Protein AF-A0A2E1BIH3-F1 (afdb_monomer)

Foldseek 3Di:
DDDDDPPDDPVVVVPFQKFFLLDADPPRHTDGQDDDPPDPDQHTDIDGPVVSVVDDPVLSVVQNVQQSVQPDPVDDGDDDDSGD

Sequence (84 aa):
MRRNFAEGGLRKWVKEKWVDIGAPKKNGKYQPCGRSKGSKRKYPKCVPLAKATRMTKSQKASAVKRKRAAGNPGGKPKNVKTFV

Structure (mmCIF, N/CA/C/O backbone):
data_AF-A0A2E1BIH3-F1
#
_entry.id   AF-A0A2E1BIH3-F1
#
loop_
_atom_site.group_PDB
_atom_site.id
_atom_site.type_symbol
_atom_site.label_atom_id
_atom_site.label_alt_id
_atom_site.label_comp_id
_atom_site.label_asym_id
_atom_site.label_entity_id
_atom_site.label_seq_id
_atom_site.pdbx_PDB_ins_code
_atom_site.Cartn_x
_atom_site.Cartn_y
_atom_site.Cartn_z
_atom_site.occupancy
_atom_site.B_iso_or_equiv
_atom_site.auth_seq_id
_atom_site.auth_comp_id
_atom_site.auth_asym_id
_atom_site.auth_atom_id
_atom_site.pdbx_PDB_model_num
ATOM 1 N N . MET A 1 1 ? -13.867 -30.126 -20.813 1.00 55.50 1 MET A N 1
ATOM 2 C CA . MET A 1 1 ? -12.691 -29.226 -20.798 1.00 55.50 1 MET A CA 1
ATOM 3 C C . MET A 1 1 ? -11.787 -29.616 -19.624 1.00 55.50 1 MET A C 1
ATOM 5 O O . MET A 1 1 ? -12.044 -29.248 -18.489 1.00 55.50 1 MET A O 1
ATOM 9 N N . ARG A 1 2 ? -10.804 -30.489 -19.868 1.00 48.59 2 ARG A N 1
ATOM 10 C CA . ARG A 1 2 ? -9.718 -30.838 -18.923 1.00 48.59 2 ARG A CA 1
ATOM 11 C C . ARG A 1 2 ? -8.750 -29.630 -18.909 1.00 48.59 2 ARG A C 1
ATOM 13 O O . ARG A 1 2 ? -8.544 -29.079 -19.978 1.00 48.59 2 ARG A O 1
ATOM 20 N N . ARG A 1 3 ? -8.107 -29.134 -17.849 1.00 52.09 3 ARG A N 1
ATOM 21 C CA . ARG A 1 3 ? -7.741 -29.606 -16.503 1.00 52.09 3 ARG A CA 1
ATOM 22 C C . ARG A 1 3 ? -7.089 -28.408 -15.776 1.00 52.09 3 ARG A C 1
ATOM 24 O O . ARG A 1 3 ? -6.447 -27.593 -16.430 1.00 52.09 3 ARG A O 1
ATOM 31 N N . ASN A 1 4 ? -7.167 -28.381 -14.446 1.00 58.66 4 ASN A N 1
ATOM 32 C CA . ASN A 1 4 ? -6.055 -28.018 -13.550 1.00 58.66 4 ASN A CA 1
ATOM 33 C C . ASN A 1 4 ? -5.218 -26.774 -13.912 1.00 58.66 4 ASN A C 1
ATOM 35 O O . ASN A 1 4 ? -3.991 -26.845 -13.975 1.00 58.66 4 ASN A O 1
ATOM 39 N N . PHE A 1 5 ? -5.833 -25.606 -14.086 1.00 58.91 5 PHE A N 1
ATOM 40 C CA . PHE A 1 5 ? -5.059 -24.392 -13.840 1.00 58.91 5 PHE A CA 1
ATOM 41 C C . PHE A 1 5 ? -4.802 -24.360 -12.343 1.00 58.91 5 PHE A C 1
ATOM 43 O O . PHE A 1 5 ? -5.770 -24.457 -11.601 1.00 58.91 5 PHE A O 1
ATOM 50 N N . ALA A 1 6 ? -3.549 -24.261 -11.895 1.00 59.34 6 ALA A N 1
ATOM 51 C CA . ALA A 1 6 ? -3.244 -24.064 -10.483 1.00 59.34 6 ALA A CA 1
ATOM 52 C C . ALA A 1 6 ? -4.150 -22.946 -9.935 1.00 59.34 6 ALA A C 1
ATOM 54 O O . ALA A 1 6 ? -3.944 -21.764 -10.218 1.00 59.34 6 ALA A O 1
ATOM 55 N N . GLU A 1 7 ? -5.211 -23.319 -9.215 1.00 56.06 7 GLU A N 1
ATOM 56 C CA . GLU A 1 7 ? -6.164 -22.361 -8.646 1.00 56.06 7 GLU A CA 1
ATOM 57 C C . GLU A 1 7 ? -5.508 -21.557 -7.509 1.00 56.06 7 GLU A C 1
ATOM 59 O O . GLU A 1 7 ? -6.056 -20.572 -7.014 1.00 56.06 7 GLU A O 1
ATOM 64 N N . GLY A 1 8 ? -4.279 -21.934 -7.139 1.00 73.62 8 GLY A N 1
ATOM 65 C CA . GLY A 1 8 ? -3.403 -21.249 -6.204 1.00 73.62 8 GLY A CA 1
ATOM 66 C C . GLY A 1 8 ? -2.234 -20.499 -6.856 1.00 73.62 8 GLY A C 1
ATOM 67 O O . GLY A 1 8 ? -1.879 -20.682 -8.019 1.00 73.62 8 GLY A O 1
ATOM 68 N N . GLY A 1 9 ? -1.608 -19.631 -6.059 1.00 78.69 9 GLY A N 1
ATOM 69 C CA . GLY A 1 9 ? -0.391 -18.907 -6.431 1.00 78.69 9 GLY A CA 1
ATOM 70 C C . GLY A 1 9 ? -0.653 -17.689 -7.319 1.00 78.69 9 GLY A C 1
ATOM 71 O O . GLY A 1 9 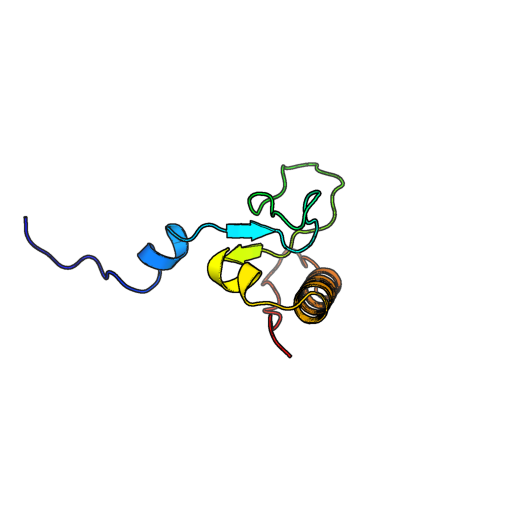? -1.401 -16.785 -6.942 1.00 78.69 9 GLY A O 1
ATOM 72 N N . LEU A 1 10 ? -0.018 -17.646 -8.497 1.00 83.12 10 LEU A N 1
ATOM 73 C CA . LEU A 1 10 ? 0.031 -16.455 -9.354 1.00 83.12 10 LEU A CA 1
ATOM 74 C C . LEU A 1 10 ? -1.345 -16.053 -9.903 1.00 83.12 10 LEU A C 1
ATOM 76 O O . LEU A 1 10 ? -1.683 -14.872 -9.901 1.00 83.12 10 LEU A O 1
ATOM 80 N N . ARG A 1 11 ? -2.177 -17.018 -10.319 1.00 85.50 11 ARG A N 1
ATOM 81 C CA . ARG A 1 11 ? -3.531 -16.724 -10.826 1.00 85.50 11 ARG A CA 1
ATOM 82 C C . ARG A 1 11 ? -4.412 -16.082 -9.761 1.00 85.50 11 ARG A C 1
ATOM 84 O O . ARG A 1 11 ? -5.169 -15.167 -10.073 1.00 85.50 11 ARG A O 1
ATOM 91 N N . LYS A 1 12 ? -4.285 -16.522 -8.508 1.00 85.62 12 LYS A N 1
ATOM 92 C CA . LYS A 1 12 ? -4.951 -15.887 -7.368 1.00 85.62 12 LYS A CA 1
ATOM 93 C C . LYS A 1 12 ? -4.390 -14.485 -7.126 1.00 85.62 12 LYS A C 1
ATOM 95 O O . LYS A 1 12 ? -5.158 -13.536 -7.043 1.00 85.62 12 LYS A O 1
ATOM 100 N N . TRP A 1 13 ? -3.066 -14.347 -7.114 1.00 85.75 13 TRP A N 1
ATOM 101 C CA . TRP A 1 13 ? -2.373 -13.075 -6.894 1.00 85.75 13 TRP A CA 1
ATOM 102 C C . TRP A 1 13 ? -2.755 -11.983 -7.910 1.00 85.75 13 TRP A C 1
ATOM 104 O O . TRP A 1 13 ? -3.006 -10.846 -7.513 1.00 85.75 13 TRP A O 1
ATOM 114 N N . VAL A 1 14 ? -2.857 -12.320 -9.202 1.00 88.44 14 VAL A N 1
ATOM 115 C CA . VAL A 1 14 ? -3.270 -11.373 -10.260 1.00 88.44 14 VAL A CA 1
ATOM 116 C C . VAL A 1 14 ? -4.749 -10.986 -10.132 1.00 88.44 14 VAL A C 1
ATOM 118 O O . VAL A 1 14 ? -5.106 -9.843 -10.401 1.00 88.44 14 VAL A O 1
ATOM 121 N N . LYS A 1 15 ? -5.614 -11.918 -9.707 1.00 88.88 15 LYS A N 1
ATOM 122 C CA . LYS A 1 15 ? -7.054 -11.668 -9.512 1.00 88.88 15 LYS A CA 1
ATOM 123 C C . LYS A 1 15 ? -7.364 -10.846 -8.257 1.00 88.88 15 LYS A C 1
ATOM 125 O O . LYS A 1 15 ? -8.472 -10.329 -8.124 1.00 88.88 15 LYS A O 1
ATOM 130 N N . GLU A 1 16 ? -6.429 -10.739 -7.314 1.00 91.19 16 GLU A N 1
ATOM 131 C CA . GLU A 1 16 ? -6.636 -9.954 -6.101 1.00 91.19 16 GLU A CA 1
ATOM 132 C C . GLU A 1 16 ? -6.807 -8.463 -6.420 1.00 91.19 16 GLU A C 1
ATOM 134 O O . GLU A 1 16 ? -6.132 -7.883 -7.268 1.00 91.19 16 GLU A O 1
ATOM 139 N N . LYS A 1 17 ? -7.703 -7.795 -5.688 1.00 94.00 17 LYS A N 1
ATOM 140 C CA . LYS A 1 17 ? -7.880 -6.348 -5.812 1.00 94.00 17 LYS A CA 1
ATOM 141 C C . LYS A 1 17 ? -6.767 -5.622 -5.062 1.00 94.00 17 LYS A C 1
ATOM 143 O O . LYS A 1 17 ? -6.818 -5.510 -3.838 1.00 94.00 17 LYS A O 1
ATOM 148 N N . TRP A 1 18 ? -5.779 -5.107 -5.786 1.00 94.00 18 TRP A N 1
ATOM 149 C CA . TRP A 1 18 ? -4.647 -4.376 -5.211 1.00 94.00 18 TRP A CA 1
ATOM 150 C C . TRP A 1 18 ? -4.977 -2.909 -4.945 1.00 94.00 18 TRP A C 1
ATOM 152 O O . TRP A 1 18 ? -5.475 -2.190 -5.813 1.00 94.00 18 TRP A O 1
ATOM 162 N N . VAL A 1 19 ? -4.657 -2.444 -3.739 1.00 95.19 19 VAL A N 1
ATOM 163 C CA . VAL A 1 19 ? -4.968 -1.090 -3.274 1.00 95.19 19 VAL A CA 1
ATOM 164 C C . VAL A 1 19 ? -3.752 -0.388 -2.679 1.00 95.19 19 VAL A C 1
ATOM 166 O O . VAL A 1 19 ? -2.841 -1.037 -2.160 1.00 95.19 19 VAL A O 1
ATOM 169 N N . ASP A 1 20 ? -3.735 0.943 -2.752 1.00 94.50 20 ASP A N 1
ATOM 170 C CA . ASP A 1 20 ? -2.698 1.770 -2.126 1.00 94.50 20 ASP A CA 1
ATOM 171 C C . ASP A 1 20 ? -3.115 2.208 -0.716 1.00 94.50 20 ASP A C 1
ATOM 173 O O . ASP A 1 20 ? -4.015 3.033 -0.541 1.00 94.50 20 ASP A O 1
ATOM 177 N N . ILE A 1 21 ? -2.421 1.686 0.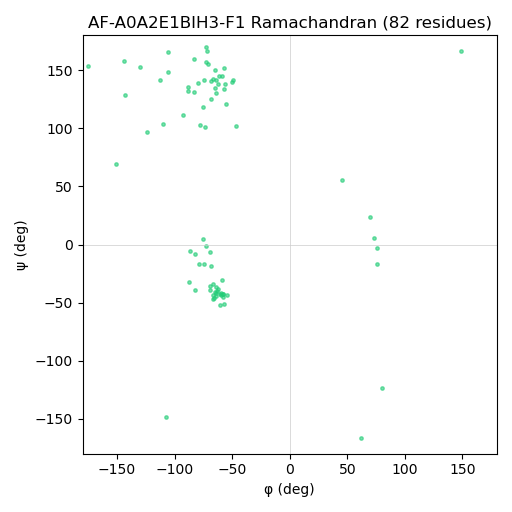299 1.00 94.06 21 ILE A N 1
ATOM 178 C CA . ILE A 1 21 ? -2.641 2.061 1.706 1.00 94.06 21 ILE A CA 1
ATOM 179 C C . ILE A 1 21 ? -1.912 3.353 2.107 1.00 94.06 21 ILE A C 1
ATOM 181 O O . ILE A 1 21 ? -2.115 3.848 3.214 1.00 94.06 21 ILE A O 1
ATOM 185 N N . GLY A 1 22 ? -1.056 3.898 1.236 1.00 91.19 22 GLY A N 1
ATOM 186 C CA . GLY A 1 22 ? -0.238 5.086 1.496 1.00 91.19 22 GLY A CA 1
ATOM 187 C C . GLY A 1 22 ? -0.913 6.424 1.207 1.00 91.19 22 GLY A C 1
ATOM 188 O O . GLY A 1 22 ? -0.307 7.465 1.482 1.00 91.19 22 GLY A O 1
ATOM 189 N N . ALA A 1 23 ? -2.123 6.401 0.654 1.00 88.00 23 ALA A N 1
ATOM 190 C CA . ALA A 1 23 ? -2.950 7.578 0.417 1.00 88.00 23 ALA A CA 1
ATOM 191 C C . ALA A 1 23 ? -4.444 7.196 0.476 1.00 88.00 23 ALA A C 1
ATOM 193 O O . ALA A 1 23 ? -5.099 7.158 -0.558 1.00 88.00 23 ALA A O 1
ATOM 194 N N . PRO A 1 24 ? -4.993 6.841 1.648 1.00 82.50 24 PRO A N 1
ATOM 195 C CA . PRO A 1 24 ? -6.412 6.507 1.765 1.00 82.50 24 PRO A CA 1
ATOM 196 C C . PRO A 1 24 ? -7.300 7.683 1.325 1.00 82.50 24 PRO A C 1
ATOM 198 O O . PRO A 1 24 ? -6.967 8.848 1.541 1.00 82.50 24 PRO A O 1
ATOM 201 N N . LYS A 1 25 ? -8.443 7.370 0.711 1.00 85.12 25 LYS A N 1
ATOM 202 C CA . LYS A 1 25 ? -9.489 8.341 0.378 1.00 85.12 25 LYS A CA 1
ATOM 203 C C . LYS A 1 25 ? -10.223 8.787 1.647 1.00 85.12 25 LYS A C 1
ATOM 205 O O . LYS A 1 25 ? -10.099 8.174 2.713 1.00 85.12 25 LYS A O 1
ATOM 210 N N . LYS A 1 26 ? -11.062 9.819 1.501 1.00 78.31 26 LYS A N 1
ATOM 211 C CA . LYS A 1 26 ? -12.053 10.191 2.520 1.00 78.31 26 LYS A CA 1
ATOM 212 C C . LYS A 1 26 ? -12.861 8.943 2.926 1.00 78.31 26 LYS A C 1
ATOM 214 O O . LYS A 1 26 ? -13.171 8.097 2.083 1.00 78.31 26 LYS A O 1
ATOM 219 N N . ASN A 1 27 ? -13.143 8.813 4.221 1.00 76.62 27 ASN A N 1
ATOM 220 C CA . ASN A 1 27 ? -13.873 7.694 4.840 1.00 76.62 27 ASN A CA 1
ATOM 221 C C . ASN A 1 27 ? -13.116 6.353 4.868 1.00 76.62 27 ASN A C 1
ATOM 223 O O . ASN A 1 27 ? -13.727 5.289 4.914 1.00 76.62 27 ASN A O 1
ATOM 227 N N . GLY A 1 28 ? -11.781 6.376 4.806 1.00 72.88 28 GLY A N 1
ATOM 228 C CA . GLY A 1 28 ? -10.955 5.173 4.978 1.00 72.88 28 GLY A CA 1
ATOM 229 C C . GLY A 1 28 ? -10.984 4.191 3.801 1.00 72.88 28 GLY A C 1
ATOM 230 O O . GLY A 1 28 ? -10.376 3.124 3.883 1.00 72.88 28 GLY A O 1
ATOM 231 N N . LYS A 1 29 ? -11.648 4.551 2.694 1.00 85.75 29 LYS A N 1
ATOM 232 C CA . LYS A 1 29 ? -11.647 3.777 1.445 1.00 85.75 29 LYS A CA 1
ATOM 233 C C . LYS A 1 29 ? -10.280 3.863 0.758 1.00 85.75 29 LYS A C 1
ATOM 235 O O . LYS A 1 29 ? -9.554 4.841 0.914 1.00 85.75 29 LYS A O 1
ATOM 240 N N . TYR A 1 30 ? -9.940 2.869 -0.060 1.00 91.50 30 TYR A N 1
ATOM 241 C CA . TYR A 1 30 ? -8.680 2.853 -0.811 1.00 91.50 30 TYR A CA 1
ATOM 242 C C . TYR A 1 30 ? -8.880 3.144 -2.300 1.00 91.50 30 TYR A C 1
ATOM 244 O O . TYR A 1 30 ? -9.904 2.780 -2.879 1.00 91.50 30 TYR A O 1
ATOM 252 N N . GLN A 1 31 ? -7.890 3.780 -2.935 1.00 91.69 31 GLN A N 1
ATOM 253 C CA . GLN A 1 31 ? -7.793 3.777 -4.397 1.00 91.69 31 GLN A CA 1
ATOM 254 C C . GLN A 1 31 ? -7.107 2.500 -4.902 1.00 91.69 31 GLN A C 1
ATOM 256 O O . GLN A 1 31 ? -6.365 1.866 -4.139 1.00 91.69 31 GLN A O 1
ATOM 261 N N . PRO A 1 32 ? -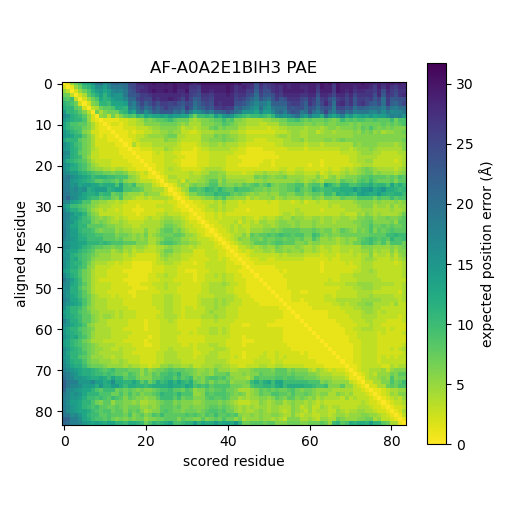7.307 2.147 -6.185 1.00 92.81 32 PRO A N 1
ATOM 262 C CA . PRO A 1 32 ? -6.474 1.157 -6.852 1.00 92.81 32 PRO A CA 1
ATOM 263 C C . PRO A 1 32 ? -4.983 1.449 -6.650 1.00 92.81 32 PRO A C 1
ATOM 265 O O . PRO A 1 32 ? -4.558 2.608 -6.629 1.00 92.81 32 PRO A O 1
ATOM 268 N N . CYS A 1 33 ? -4.197 0.392 -6.464 1.00 92.62 33 CYS A N 1
ATOM 269 C CA . CYS A 1 33 ? -2.745 0.499 -6.409 1.00 92.62 33 CYS A CA 1
ATOM 270 C C . CYS A 1 33 ? -2.201 0.958 -7.767 1.00 92.62 33 CYS A C 1
ATOM 272 O O . CYS A 1 33 ? -2.571 0.415 -8.803 1.00 92.62 33 CYS A O 1
ATOM 274 N N . GLY A 1 34 ? -1.273 1.911 -7.748 1.00 87.69 34 GLY A N 1
ATOM 275 C CA . GLY A 1 34 ? -0.544 2.330 -8.936 1.00 87.69 34 GLY A CA 1
ATOM 276 C C . GLY A 1 34 ? -0.161 3.800 -8.883 1.00 87.69 34 GLY A C 1
ATOM 277 O O . GLY A 1 34 ? -0.638 4.566 -8.044 1.00 87.69 34 GLY A O 1
ATOM 278 N N . ARG A 1 35 ? 0.737 4.189 -9.783 1.00 89.56 35 ARG A N 1
ATOM 279 C CA . ARG A 1 35 ? 1.106 5.583 -10.011 1.00 89.56 35 ARG A CA 1
ATOM 280 C C . ARG A 1 35 ? 1.343 5.773 -11.504 1.00 89.56 35 ARG A C 1
ATOM 282 O O . ARG A 1 35 ? 2.125 5.026 -12.082 1.00 89.56 35 ARG A O 1
ATOM 289 N N . SER A 1 36 ? 0.715 6.782 -12.100 1.00 88.06 36 SER A N 1
ATOM 290 C CA . SER A 1 36 ? 0.972 7.152 -13.493 1.00 88.06 36 SER A CA 1
ATOM 291 C C . SER A 1 36 ? 2.408 7.649 -13.679 1.00 88.06 36 SER A C 1
ATOM 293 O O . SER A 1 36 ? 3.005 8.232 -12.761 1.00 88.06 36 SER A O 1
ATOM 295 N N . LYS A 1 37 ? 2.964 7.441 -14.876 1.00 86.06 37 LYS A N 1
ATOM 296 C CA . LYS A 1 3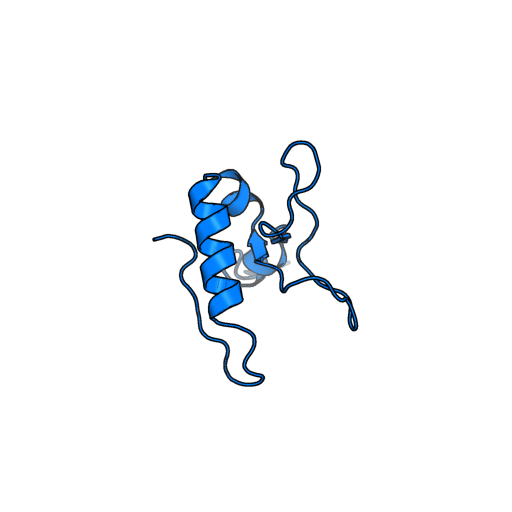7 ? 4.270 7.992 -15.265 1.00 86.06 37 LYS A CA 1
ATOM 297 C C . LYS A 1 37 ? 4.253 9.519 -15.095 1.00 86.06 37 LYS A C 1
ATOM 299 O O . LYS A 1 37 ? 3.242 10.158 -15.360 1.00 86.06 37 LYS A O 1
ATOM 304 N N . GLY A 1 38 ? 5.339 10.088 -14.573 1.00 85.81 38 GLY A N 1
ATOM 305 C CA . GLY A 1 38 ? 5.455 11.534 -14.324 1.00 85.81 38 GLY A CA 1
ATOM 306 C C . GLY A 1 38 ? 4.691 12.070 -13.104 1.00 85.81 38 GLY A C 1
ATOM 307 O O . GLY A 1 38 ? 4.809 13.248 -12.778 1.00 85.81 38 GLY A O 1
ATOM 308 N N . SER A 1 39 ? 3.936 11.239 -12.376 1.00 87.00 39 SER A N 1
ATOM 309 C CA . SER A 1 39 ? 3.219 11.708 -11.186 1.00 87.00 39 SER A CA 1
ATOM 310 C C . SER A 1 39 ? 4.179 12.178 -10.088 1.00 87.00 39 SER A C 1
ATOM 312 O O . SER A 1 39 ? 5.052 11.428 -9.650 1.00 87.00 39 SER A O 1
ATOM 314 N N . LYS A 1 40 ? 3.934 13.378 -9.548 1.00 85.00 40 LYS A N 1
ATOM 315 C CA . LYS A 1 40 ? 4.644 13.924 -8.376 1.00 85.00 40 LYS A CA 1
ATOM 316 C C . LYS A 1 40 ? 4.248 13.249 -7.049 1.00 85.00 40 LYS A C 1
ATOM 318 O O . LYS A 1 40 ? 4.789 13.579 -5.997 1.00 85.00 40 LYS A O 1
ATOM 323 N N . ARG A 1 41 ? 3.311 12.287 -7.058 1.00 86.12 41 ARG A N 1
ATOM 324 C CA . ARG A 1 41 ? 2.910 11.542 -5.849 1.00 86.12 41 ARG A CA 1
ATOM 325 C C . ARG A 1 41 ? 4.061 10.672 -5.340 1.00 86.12 41 ARG A C 1
ATOM 327 O O . ARG A 1 41 ? 4.766 10.036 -6.128 1.00 86.12 41 ARG A O 1
ATOM 334 N N . LYS A 1 42 ? 4.191 10.585 -4.009 1.00 87.00 42 LYS A N 1
ATOM 335 C CA . LYS A 1 42 ? 5.093 9.633 -3.337 1.00 87.00 42 LYS A CA 1
ATOM 336 C C . LYS A 1 42 ? 4.756 8.199 -3.758 1.00 87.00 42 LYS A C 1
ATOM 338 O O . LYS A 1 42 ? 3.601 7.895 -4.056 1.00 87.00 42 LYS A O 1
ATOM 343 N N . TYR A 1 43 ? 5.752 7.313 -3.732 1.00 86.94 43 TYR A N 1
ATOM 344 C CA . TYR A 1 43 ? 5.557 5.914 -4.108 1.00 86.94 43 TYR A CA 1
ATOM 345 C C . TYR A 1 43 ? 4.467 5.236 -3.254 1.00 86.94 43 TYR A C 1
ATOM 347 O O . TYR A 1 43 ? 4.469 5.396 -2.021 1.00 86.94 43 TYR A O 1
ATOM 355 N N . PRO A 1 44 ? 3.542 4.494 -3.895 1.00 91.94 44 PRO A N 1
ATOM 356 C CA . PRO A 1 44 ? 2.465 3.806 -3.199 1.00 91.94 44 PRO A CA 1
ATOM 357 C C . PRO A 1 44 ? 2.990 2.584 -2.439 1.00 91.94 44 PRO A C 1
ATOM 359 O O . PRO A 1 44 ? 4.021 1.994 -2.787 1.00 91.94 44 PRO A O 1
ATOM 362 N N . LYS A 1 45 ? 2.246 2.162 -1.414 1.00 92.56 45 LYS A N 1
ATOM 363 C CA . LYS A 1 45 ? 2.440 0.849 -0.784 1.00 92.56 45 LYS A CA 1
ATOM 364 C C . LYS A 1 45 ? 1.243 -0.011 -1.145 1.00 92.56 45 LYS A C 1
ATOM 366 O O . LYS A 1 45 ? 0.162 0.143 -0.587 1.00 92.56 45 LYS A O 1
ATOM 371 N N . CYS A 1 46 ? 1.472 -0.918 -2.083 1.00 93.12 46 CYS A N 1
ATOM 372 C CA . CYS A 1 46 ? 0.437 -1.787 -2.607 1.00 93.12 46 CYS A CA 1
ATOM 373 C C . CYS A 1 46 ? 0.298 -3.060 -1.786 1.00 93.12 46 CYS A C 1
ATOM 375 O O . CYS A 1 46 ? 1.295 -3.717 -1.463 1.00 93.12 46 CYS A O 1
ATOM 377 N N . VAL A 1 47 ? -0.944 -3.388 -1.448 1.00 94.38 47 VAL A N 1
ATOM 378 C CA . VAL A 1 47 ? -1.334 -4.635 -0.789 1.00 94.38 47 VAL A CA 1
ATOM 379 C C . VAL A 1 47 ? -2.698 -5.085 -1.327 1.00 94.38 47 VAL A C 1
ATOM 381 O O . VAL A 1 47 ? -3.463 -4.244 -1.808 1.00 94.38 47 VAL A O 1
ATOM 384 N N . PRO A 1 48 ? -3.046 -6.376 -1.224 1.00 94.25 48 PRO A N 1
ATOM 385 C CA . PRO A 1 48 ? -4.395 -6.840 -1.530 1.00 94.25 48 PRO A CA 1
ATOM 386 C C . PRO A 1 48 ? -5.417 -6.183 -0.602 1.00 94.25 48 PRO A C 1
ATOM 388 O O . PRO A 1 48 ? -5.141 -5.996 0.587 1.00 94.25 48 PRO A O 1
ATOM 391 N N . LEU A 1 49 ? -6.616 -5.887 -1.104 1.00 93.44 49 LEU A N 1
ATOM 392 C CA . LEU A 1 49 ? -7.695 -5.274 -0.327 1.00 93.44 49 LEU A CA 1
ATOM 393 C C . LEU A 1 49 ? -8.010 -6.085 0.936 1.00 93.44 49 LEU A C 1
ATOM 395 O O . LEU A 1 49 ? -8.097 -5.509 2.015 1.00 93.44 49 LEU A O 1
ATOM 399 N N . ALA A 1 50 ? -8.072 -7.414 0.821 1.00 92.44 50 ALA A N 1
ATOM 400 C CA . ALA A 1 50 ? -8.290 -8.317 1.952 1.00 92.44 50 ALA A CA 1
ATOM 401 C C . ALA A 1 50 ? -7.214 -8.190 3.047 1.00 92.44 50 ALA A C 1
ATOM 403 O O . ALA A 1 50 ? -7.489 -8.392 4.226 1.00 92.44 50 ALA A O 1
ATOM 404 N N . LYS A 1 51 ? -5.975 -7.838 2.682 1.00 92.56 51 LYS A N 1
ATOM 405 C CA . LYS A 1 51 ? -4.907 -7.561 3.650 1.00 92.56 51 LYS A CA 1
ATOM 406 C C . LYS A 1 51 ? -5.011 -6.135 4.191 1.00 92.56 51 LYS A C 1
ATOM 408 O O . LYS A 1 51 ? -4.823 -5.933 5.385 1.00 92.56 51 LYS A O 1
ATOM 413 N N . ALA A 1 52 ? -5.354 -5.159 3.349 1.00 92.56 52 ALA A N 1
ATOM 414 C CA . ALA A 1 52 ? -5.547 -3.771 3.765 1.00 92.56 52 ALA A CA 1
ATOM 415 C C . ALA A 1 52 ? -6.647 -3.623 4.825 1.00 92.56 52 ALA A C 1
ATOM 417 O O . ALA A 1 52 ? -6.468 -2.873 5.783 1.00 92.56 52 ALA A O 1
ATOM 418 N N . THR A 1 53 ? -7.770 -4.328 4.689 1.00 91.31 53 THR A N 1
ATOM 419 C CA . THR A 1 53 ? -8.877 -4.262 5.658 1.00 91.31 53 THR A CA 1
ATOM 420 C C . THR A 1 53 ? -8.493 -4.838 7.018 1.00 91.31 53 THR A C 1
ATOM 422 O O . THR A 1 53 ? -8.903 -4.295 8.036 1.00 91.31 53 THR A O 1
ATOM 425 N N . ARG A 1 54 ? -7.636 -5.866 7.042 1.00 92.69 54 ARG A N 1
ATOM 426 C CA . ARG A 1 54 ? -7.142 -6.510 8.271 1.00 92.69 54 ARG A CA 1
ATOM 427 C C . ARG A 1 54 ? -6.034 -5.732 8.983 1.00 92.69 54 ARG A C 1
ATOM 429 O O . ARG A 1 54 ? -5.743 -6.014 10.137 1.00 92.69 54 ARG A O 1
ATOM 436 N N . MET A 1 55 ? -5.388 -4.781 8.308 1.00 91.62 55 MET A N 1
ATOM 437 C CA . MET A 1 55 ? -4.337 -3.966 8.917 1.00 91.62 55 MET A CA 1
ATOM 438 C C . MET A 1 55 ? -4.923 -2.832 9.771 1.00 91.62 55 MET A C 1
ATOM 440 O O . MET A 1 55 ? -5.825 -2.109 9.335 1.00 91.62 55 MET A O 1
ATOM 444 N N . THR A 1 56 ? -4.334 -2.580 10.938 1.00 92.00 56 THR A N 1
ATOM 445 C CA . THR A 1 56 ? -4.638 -1.393 11.753 1.00 92.00 56 THR A CA 1
ATOM 446 C C . THR A 1 56 ? -4.066 -0.115 11.120 1.00 92.00 56 THR A C 1
ATOM 448 O O . THR A 1 56 ? -3.232 -0.156 10.207 1.00 92.00 56 THR A O 1
ATOM 451 N N . LYS A 1 57 ? -4.497 1.062 11.600 1.00 89.88 57 LYS A N 1
ATOM 452 C CA . LYS A 1 57 ? -3.963 2.358 11.134 1.00 89.88 57 LYS A CA 1
ATOM 453 C C . LYS A 1 57 ? -2.443 2.458 11.345 1.00 89.88 57 LYS A C 1
ATOM 455 O O . LYS A 1 57 ? -1.733 2.876 10.430 1.00 89.88 57 LYS A O 1
ATOM 460 N N . SER A 1 58 ? -1.942 2.013 12.499 1.00 91.31 58 SER A N 1
ATOM 461 C CA . SER A 1 58 ? -0.510 2.029 12.830 1.00 91.31 58 SER A CA 1
ATOM 462 C C . SER A 1 58 ? 0.297 1.079 11.942 1.00 91.31 58 SER A C 1
ATOM 464 O O . SER A 1 58 ? 1.327 1.476 11.392 1.00 91.31 58 SER A O 1
ATOM 466 N N . GLN A 1 59 ? -0.205 -0.135 11.696 1.00 94.25 59 GLN A N 1
ATOM 467 C CA . GLN A 1 59 ? 0.431 -1.091 10.785 1.00 94.25 59 GLN A CA 1
ATOM 468 C C . GLN A 1 5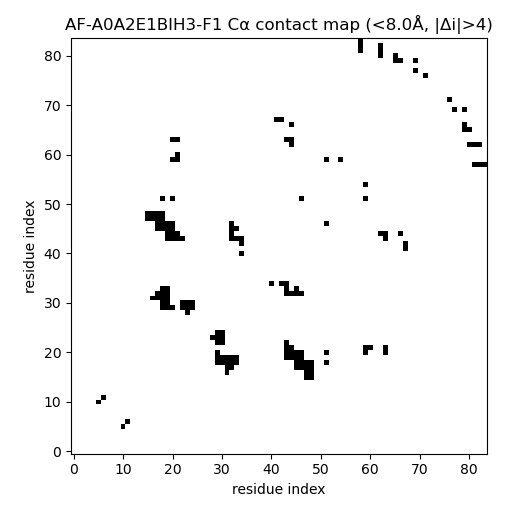9 ? 0.529 -0.535 9.361 1.00 94.25 59 GLN A C 1
ATOM 470 O O . GLN A 1 59 ? 1.577 -0.656 8.720 1.00 94.25 59 GLN A O 1
ATOM 475 N N . LYS A 1 60 ? -0.534 0.117 8.868 1.00 92.25 60 LYS A N 1
ATOM 476 C CA . LYS A 1 60 ? -0.541 0.764 7.544 1.00 92.25 60 LYS A CA 1
ATOM 477 C C . LYS A 1 60 ? 0.519 1.855 7.462 1.00 92.25 60 LYS A C 1
ATOM 479 O O . LYS A 1 60 ? 1.355 1.821 6.558 1.00 92.25 60 LYS A O 1
ATOM 484 N N . ALA A 1 61 ? 0.523 2.778 8.422 1.00 92.44 61 ALA A N 1
ATOM 485 C CA . ALA A 1 61 ? 1.490 3.871 8.476 1.00 92.44 61 ALA A CA 1
ATOM 486 C C . ALA A 1 61 ? 2.936 3.350 8.530 1.00 92.44 61 ALA A C 1
ATOM 488 O O . ALA A 1 61 ? 3.793 3.794 7.763 1.00 92.44 61 ALA A O 1
ATOM 489 N N . SER A 1 62 ? 3.185 2.342 9.365 1.00 94.19 62 SER A N 1
ATOM 490 C CA . SER A 1 62 ? 4.495 1.712 9.523 1.00 94.19 62 SER A CA 1
ATOM 491 C C . SER A 1 62 ? 4.961 1.015 8.233 1.00 94.19 62 SER A C 1
ATOM 493 O O . SER A 1 62 ? 6.089 1.223 7.776 1.00 94.19 62 SER A O 1
ATOM 495 N N . ALA A 1 63 ? 4.077 0.270 7.560 1.00 93.94 63 ALA A N 1
ATOM 496 C CA . ALA A 1 63 ? 4.376 -0.372 6.278 1.00 93.94 63 ALA A CA 1
ATOM 497 C C . ALA A 1 63 ? 4.687 0.640 5.162 1.00 93.94 63 ALA A C 1
ATOM 499 O O . ALA A 1 63 ? 5.601 0.421 4.359 1.00 93.94 63 ALA A O 1
ATOM 500 N N . VAL A 1 64 ? 3.950 1.752 5.118 1.00 93.44 64 VAL A N 1
ATOM 501 C CA . VAL A 1 64 ? 4.179 2.847 4.164 1.00 93.44 64 VAL A CA 1
ATOM 502 C C . VAL A 1 64 ? 5.520 3.524 4.437 1.00 93.44 64 VAL A C 1
ATOM 504 O O . VAL A 1 64 ? 6.295 3.719 3.499 1.00 93.44 64 VAL A O 1
ATOM 507 N N . LYS A 1 65 ? 5.830 3.828 5.705 1.00 92.75 65 LYS A N 1
ATOM 508 C CA . LYS A 1 65 ? 7.107 4.433 6.114 1.00 92.75 65 LYS A CA 1
ATOM 509 C C . LYS A 1 65 ? 8.286 3.564 5.679 1.00 92.75 65 LYS A C 1
ATOM 511 O O . LYS A 1 65 ? 9.164 4.057 4.976 1.00 92.75 65 LYS A O 1
ATOM 516 N N . ARG A 1 66 ? 8.265 2.263 5.993 1.00 93.19 66 ARG A N 1
ATOM 517 C CA . ARG A 1 66 ? 9.331 1.325 5.588 1.00 93.19 66 ARG A CA 1
ATOM 518 C C . ARG A 1 66 ? 9.494 1.243 4.073 1.00 93.19 66 ARG A C 1
ATOM 520 O O . ARG A 1 66 ? 10.617 1.264 3.580 1.00 93.19 66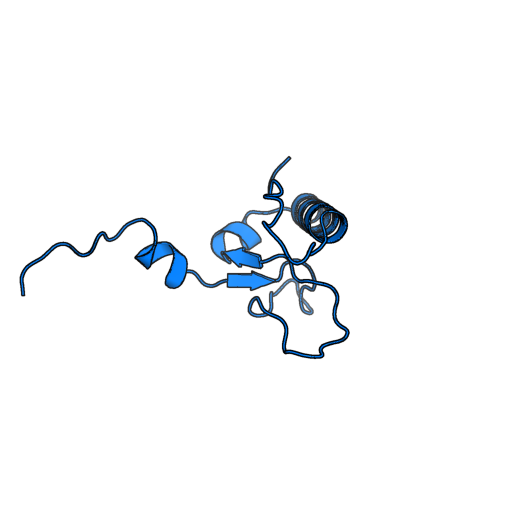 ARG A O 1
ATOM 527 N N . LYS A 1 67 ? 8.389 1.168 3.320 1.00 90.12 67 LYS A N 1
ATOM 528 C CA . LYS A 1 67 ? 8.449 1.113 1.851 1.00 90.12 67 LYS A CA 1
ATOM 529 C C . LYS A 1 67 ? 9.046 2.382 1.253 1.00 90.12 67 LYS A C 1
ATOM 531 O O . LYS A 1 67 ? 9.843 2.278 0.329 1.00 90.12 67 LYS A O 1
ATOM 536 N N . ARG A 1 68 ? 8.673 3.555 1.768 1.00 91.00 68 ARG A N 1
ATOM 537 C CA . ARG A 1 68 ? 9.212 4.838 1.297 1.00 91.00 68 ARG A CA 1
ATOM 538 C C . ARG A 1 68 ? 10.684 5.009 1.671 1.00 91.00 68 ARG A C 1
ATOM 540 O O . ARG A 1 68 ? 11.442 5.462 0.827 1.00 91.00 68 ARG A O 1
ATOM 547 N N . ALA A 1 69 ? 11.084 4.580 2.868 1.00 90.62 69 ALA A N 1
ATOM 548 C CA . ALA A 1 69 ? 12.481 4.600 3.303 1.00 90.62 69 ALA A CA 1
ATOM 549 C C . ALA A 1 69 ? 13.378 3.678 2.461 1.00 90.62 69 ALA A C 1
ATOM 551 O O . ALA A 1 69 ? 14.506 4.034 2.156 1.00 90.62 69 ALA A O 1
ATOM 552 N N . ALA A 1 70 ? 12.870 2.514 2.042 1.00 88.75 70 ALA A N 1
ATOM 553 C CA . ALA A 1 70 ? 13.607 1.620 1.147 1.00 88.75 70 ALA A CA 1
ATOM 554 C C . ALA A 1 70 ? 13.781 2.177 -0.278 1.00 88.75 70 ALA A C 1
ATOM 556 O O . ALA A 1 70 ? 14.628 1.685 -1.017 1.00 88.75 70 ALA A O 1
ATOM 557 N N . GLY A 1 71 ? 12.977 3.171 -0.669 1.00 84.44 71 GLY A N 1
ATOM 558 C CA . GLY A 1 71 ? 13.057 3.807 -1.977 1.00 84.44 71 GLY A CA 1
ATOM 559 C C . GLY A 1 71 ? 12.795 2.863 -3.155 1.00 84.44 71 GLY A C 1
ATOM 560 O O . GLY A 1 71 ? 12.269 1.752 -3.014 1.00 84.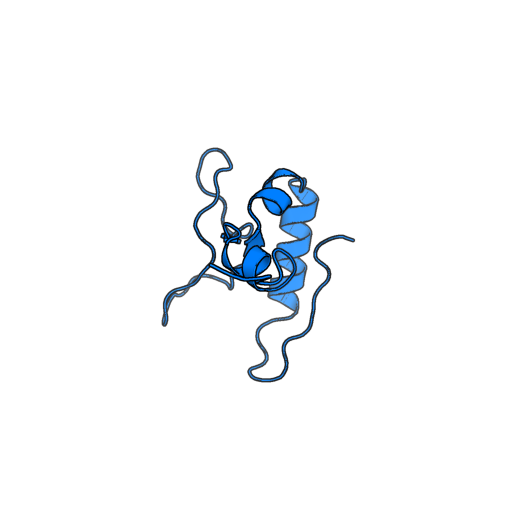44 71 GLY A O 1
ATOM 561 N N . ASN A 1 72 ? 13.137 3.351 -4.345 1.00 80.75 72 ASN A N 1
ATOM 562 C CA . ASN A 1 72 ? 13.236 2.548 -5.557 1.00 80.75 72 ASN A CA 1
ATOM 563 C C . ASN A 1 72 ? 14.649 2.737 -6.128 1.00 80.75 72 ASN A C 1
ATOM 565 O O . ASN A 1 72 ? 14.876 3.744 -6.795 1.00 80.75 72 ASN A O 1
ATOM 569 N N . PRO A 1 73 ? 15.595 1.826 -5.846 1.00 82.44 73 PRO A N 1
ATOM 570 C CA . PRO A 1 73 ? 17.000 2.014 -6.204 1.00 82.44 73 PRO A CA 1
ATOM 571 C C . PRO A 1 73 ? 17.299 1.815 -7.702 1.00 82.44 73 PRO A C 1
ATOM 573 O O . PRO A 1 73 ? 18.461 1.802 -8.079 1.00 82.44 73 PRO A O 1
ATOM 576 N N . GLY A 1 74 ? 16.296 1.591 -8.560 1.00 77.69 74 GLY A N 1
ATOM 577 C CA . GLY A 1 74 ? 16.494 1.335 -9.997 1.00 77.69 74 GLY A CA 1
ATOM 578 C C . GLY A 1 74 ? 17.012 -0.072 -10.336 1.00 77.69 74 GLY A C 1
ATOM 579 O O . GLY A 1 74 ? 16.858 -0.507 -11.469 1.00 77.69 74 GLY A O 1
ATOM 580 N N . GLY A 1 75 ? 17.552 -0.803 -9.354 1.00 83.44 75 GLY A N 1
ATOM 581 C CA . GLY A 1 75 ? 17.946 -2.213 -9.451 1.00 83.44 75 GLY A CA 1
ATOM 582 C C . GLY A 1 75 ? 17.016 -3.164 -8.687 1.00 83.44 75 GLY A C 1
ATOM 583 O O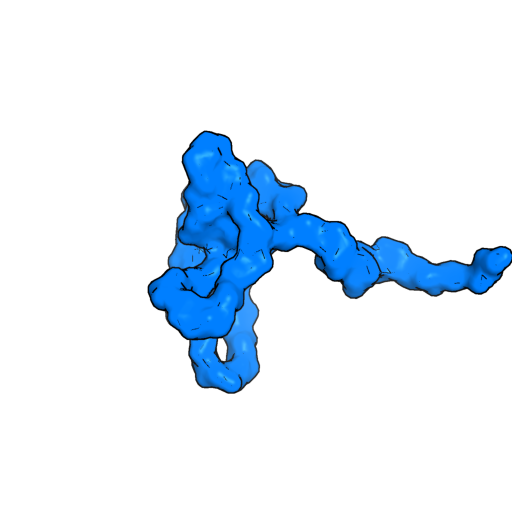 . GLY A 1 75 ? 15.817 -2.913 -8.534 1.00 83.44 75 GLY A O 1
ATOM 584 N N . LYS A 1 76 ? 17.572 -4.269 -8.169 1.00 84.06 76 LYS A N 1
ATOM 585 C CA . LYS A 1 76 ? 16.813 -5.276 -7.408 1.00 84.06 76 LYS A CA 1
ATOM 586 C C . LYS A 1 76 ? 16.073 -4.618 -6.227 1.00 84.06 76 LYS A C 1
ATOM 588 O O . LYS A 1 76 ? 16.713 -4.029 -5.353 1.00 84.06 76 LYS A O 1
ATOM 593 N N . PRO A 1 77 ? 14.735 -4.718 -6.153 1.00 80.06 77 PRO A N 1
ATOM 594 C CA . PRO A 1 77 ? 13.978 -4.068 -5.094 1.00 80.06 77 PRO A CA 1
ATOM 595 C C . PRO A 1 77 ? 14.256 -4.712 -3.732 1.00 80.06 77 PRO A C 1
ATOM 597 O O . PRO A 1 77 ? 14.309 -5.936 -3.596 1.00 80.06 77 PRO A O 1
ATOM 600 N N . LYS A 1 78 ? 14.358 -3.886 -2.684 1.00 84.62 78 LYS A N 1
ATOM 601 C CA . LYS A 1 78 ? 14.422 -4.369 -1.299 1.00 84.62 78 LYS A CA 1
ATOM 602 C C . LYS A 1 78 ? 13.036 -4.831 -0.842 1.00 84.62 78 LYS A C 1
ATOM 604 O O . LYS A 1 78 ? 12.091 -4.038 -0.761 1.00 84.62 78 LYS A O 1
ATOM 609 N N . ASN A 1 79 ? 12.918 -6.112 -0.500 1.00 85.31 79 ASN A N 1
ATOM 610 C CA . ASN A 1 79 ? 11.690 -6.689 0.043 1.00 85.31 79 ASN A CA 1
ATOM 611 C C . ASN A 1 79 ? 11.487 -6.235 1.494 1.00 85.31 79 ASN A C 1
ATOM 613 O O . ASN A 1 79 ? 12.107 -6.744 2.422 1.00 85.31 79 ASN A O 1
ATOM 617 N N . VAL A 1 80 ? 10.610 -5.250 1.696 1.00 85.31 80 VAL A N 1
ATOM 618 C CA . VAL A 1 80 ? 10.259 -4.747 3.032 1.00 85.31 80 VAL A CA 1
ATOM 619 C C . VAL A 1 80 ? 9.094 -5.527 3.638 1.00 85.31 80 VAL A C 1
ATOM 621 O O . VAL A 1 80 ? 8.065 -5.742 2.988 1.00 85.31 80 VAL A O 1
ATOM 624 N N . LYS A 1 81 ? 9.214 -5.896 4.920 1.00 85.56 81 LYS A N 1
ATOM 625 C CA . LYS A 1 81 ? 8.137 -6.563 5.665 1.00 85.56 81 LYS A CA 1
ATOM 626 C C . LYS A 1 81 ? 6.904 -5.661 5.764 1.00 85.56 81 LYS A C 1
ATOM 628 O O . LYS A 1 81 ? 7.007 -4.454 6.003 1.00 85.56 81 LYS A O 1
ATOM 633 N N . THR A 1 82 ? 5.720 -6.247 5.586 1.00 80.81 82 THR A N 1
ATOM 634 C CA . THR A 1 82 ? 4.439 -5.518 5.688 1.00 80.81 82 THR A CA 1
ATOM 635 C C . THR A 1 82 ? 3.915 -5.485 7.127 1.00 80.81 82 THR A C 1
ATOM 637 O O . THR A 1 82 ? 3.371 -4.463 7.532 1.00 80.81 82 THR A O 1
ATOM 640 N N . PHE A 1 83 ? 4.189 -6.523 7.917 1.00 81.38 83 PHE A N 1
ATOM 641 C CA . PHE A 1 83 ? 3.940 -6.575 9.358 1.00 81.38 83 PHE A CA 1
ATOM 642 C C . PHE A 1 83 ? 5.275 -6.619 10.100 1.00 81.38 83 PHE A C 1
ATOM 644 O O . PHE A 1 83 ? 6.230 -7.218 9.598 1.00 81.38 83 PHE A O 1
ATOM 651 N N . VAL A 1 84 ? 5.327 -5.925 11.230 1.00 76.44 84 VAL A N 1
ATOM 652 C CA . VAL A 1 84 ? 6.386 -5.952 12.243 1.00 76.44 84 VAL A CA 1
ATOM 653 C C . VAL A 1 84 ? 5.666 -5.933 13.578 1.00 76.44 84 VAL A C 1
ATOM 655 O O . VAL A 1 84 ? 4.613 -5.249 13.613 1.00 76.44 84 VAL 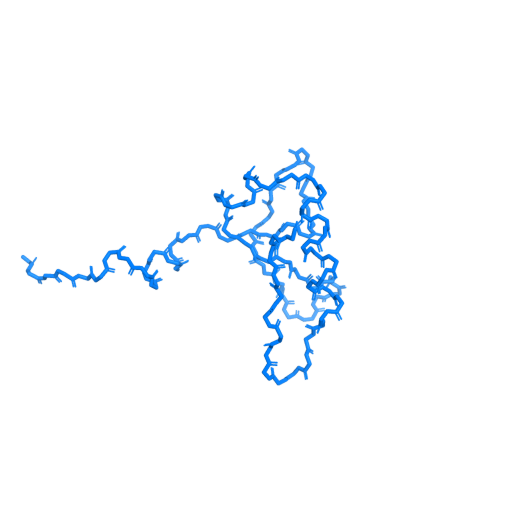A O 1
#

Radius of gyration: 14.98 Å; Cα contacts (8 Å, |Δi|>4): 83; chains: 1; bounding box: 32×45×34 Å

Secondary structure (DSSP, 8-state):
------SSTHHHHHHS-EEETTSPPGGG--EES---TT--SPPP-EEEHHHHHHS-HHHHHHHHHHHHHH---SSSPP---S--

pLDDT: mean 85.3, std 10.41, range [48.59, 95.19]

Mean predicted aligned error: 6.65 Å

Solvent-accessible surface area (backbone atoms only — not comparable to full-atom values): 5438 Å² total; per-residue (Å²): 137,89,74,86,69,67,79,56,64,65,64,44,58,70,70,46,58,47,20,17,64,62,64,56,42,86,91,76,41,65,44,70,46,77,77,65,88,88,56,89,67,76,83,68,37,69,42,41,46,80,56,55,72,72,47,51,73,66,48,41,53,52,30,29,50,53,48,56,72,64,55,80,83,86,60,89,77,81,88,68,71,66,75,133